Protein AF-A0A3C0G897-F1 (afdb_monomer)

Solvent-accessible surface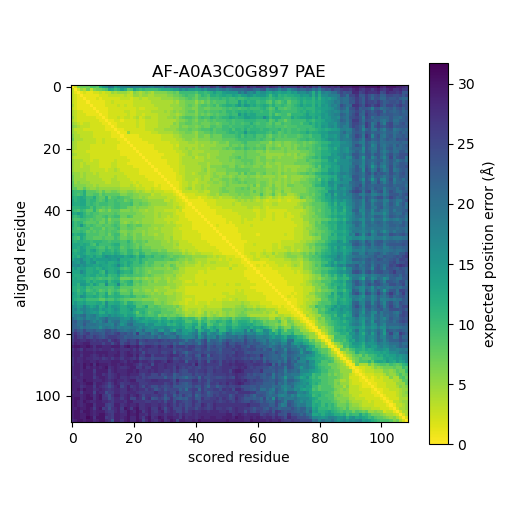 area (backbone atoms only — not comparable to full-atom values): 6410 Å² total; per-residue (Å²): 141,57,66,71,62,53,51,50,44,46,64,30,60,90,74,25,43,68,55,38,50,52,53,49,50,55,52,49,54,51,49,61,76,67,50,85,41,74,71,54,48,50,52,51,35,51,52,52,22,55,52,24,51,76,66,74,32,61,70,58,23,52,50,32,48,53,52,45,38,45,74,72,58,76,53,82,83,80,77,81,81,74,64,92,75,44,77,89,77,51,56,70,70,61,48,49,55,51,52,51,53,53,50,55,59,62,71,76,107

Nearest PDB structures (foldseek):
  5xmk-assembly1_J  TM=8.746E-01  e=2.713E+00  Saccharomyces cerevisiae S288C
  4whe-assembly1_A  TM=7.401E-01  e=6.065E+00  Escherichia coli K-12

pLDDT: mean 84.81, std 12.48, range [49.28, 96.75]

Structure (mmCIF, N/CA/C/O backbone):
data_AF-A0A3C0G897-F1
#
_entry.id   AF-A0A3C0G897-F1
#
loop_
_atom_site.group_PDB
_atom_site.id
_atom_site.type_symbol
_atom_site.label_atom_id
_atom_site.label_alt_id
_atom_site.label_comp_id
_atom_site.label_asym_id
_atom_site.label_entity_id
_atom_site.label_seq_id
_atom_site.pdbx_PDB_ins_code
_atom_site.Cartn_x
_atom_site.Cartn_y
_atom_site.Cartn_z
_atom_site.occupancy
_atom_site.B_iso_or_equiv
_atom_site.auth_seq_id
_atom_site.auth_comp_id
_atom_site.auth_asym_id
_atom_site.auth_atom_id
_atom_site.pdbx_PDB_model_num
ATOM 1 N N . LYS A 1 1 ? 36.904 -13.487 -11.462 1.00 57.50 1 LYS A N 1
ATOM 2 C CA . LYS A 1 1 ? 35.765 -12.535 -11.392 1.00 57.50 1 LYS A CA 1
ATOM 3 C C . LYS A 1 1 ? 34.961 -12.634 -12.691 1.00 57.50 1 LYS A C 1
ATOM 5 O O . LYS A 1 1 ? 35.337 -12.005 -13.661 1.00 57.50 1 LYS A O 1
ATOM 10 N N . SER A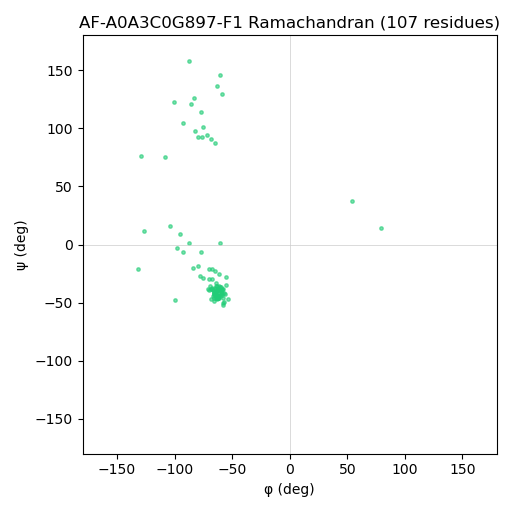 1 2 ? 33.938 -13.490 -12.752 1.00 85.44 2 SER A N 1
ATOM 11 C CA . SER A 1 2 ? 33.134 -13.719 -13.978 1.00 85.44 2 SER A CA 1
ATOM 12 C C . SER A 1 2 ? 31.620 -13.661 -13.717 1.00 85.44 2 SER A C 1
ATOM 14 O O . SER A 1 2 ? 30.854 -13.359 -14.623 1.00 85.44 2 SER A O 1
ATOM 16 N N . ALA A 1 3 ? 31.188 -13.852 -12.464 1.00 89.75 3 ALA A N 1
ATOM 17 C CA . ALA A 1 3 ? 29.774 -13.850 -12.089 1.00 89.75 3 ALA A CA 1
ATOM 18 C C . ALA A 1 3 ? 29.045 -12.533 -12.417 1.00 89.75 3 ALA A C 1
ATOM 20 O O . ALA A 1 3 ? 27.951 -12.579 -12.964 1.00 89.75 3 ALA A O 1
ATOM 21 N N . TYR A 1 4 ? 29.660 -11.373 -12.146 1.00 91.69 4 TYR A N 1
ATOM 22 C CA . TYR A 1 4 ? 29.048 -10.066 -12.430 1.00 91.69 4 TYR A CA 1
ATOM 23 C C . TYR A 1 4 ? 28.786 -9.861 -13.929 1.00 91.69 4 TYR A C 1
ATOM 25 O O . TYR A 1 4 ? 27.688 -9.482 -14.325 1.00 91.69 4 TYR A O 1
ATOM 33 N N . GLN A 1 5 ? 29.776 -10.193 -14.762 1.00 93.19 5 GLN A N 1
ATOM 34 C CA . GLN A 1 5 ? 29.671 -10.081 -16.216 1.00 93.19 5 GLN A CA 1
ATOM 35 C C . GLN A 1 5 ? 28.579 -11.007 -16.772 1.00 93.19 5 GLN A C 1
ATOM 37 O O . GLN A 1 5 ? 27.730 -10.564 -17.540 1.00 93.19 5 GLN A O 1
ATOM 42 N N . ARG A 1 6 ? 28.526 -12.265 -16.309 1.00 91.44 6 ARG A N 1
ATOM 43 C CA . ARG A 1 6 ? 27.471 -13.208 -16.717 1.00 91.44 6 ARG A CA 1
ATOM 44 C C . ARG A 1 6 ? 26.077 -12.791 -16.251 1.00 91.44 6 ARG A C 1
ATOM 46 O O . ARG A 1 6 ? 25.113 -12.978 -16.982 1.00 91.44 6 ARG A O 1
ATOM 53 N N . ALA A 1 7 ? 25.951 -12.217 -15.054 1.00 92.38 7 ALA A N 1
ATOM 54 C CA . ALA A 1 7 ? 24.670 -11.704 -14.569 1.00 92.38 7 ALA A CA 1
ATOM 55 C C . ALA A 1 7 ? 24.156 -10.551 -15.451 1.00 92.38 7 ALA A C 1
ATOM 57 O O . ALA A 1 7 ? 22.969 -10.499 -15.777 1.00 92.38 7 ALA A O 1
ATOM 58 N N . TYR A 1 8 ? 25.055 -9.663 -15.888 1.00 92.69 8 TYR A N 1
ATOM 59 C CA . TYR A 1 8 ? 24.719 -8.606 -16.839 1.00 92.69 8 TYR A CA 1
ATOM 60 C C . TYR A 1 8 ? 24.258 -9.180 -18.188 1.00 92.69 8 TYR A C 1
ATOM 62 O O . TYR A 1 8 ? 23.220 -8.777 -18.704 1.00 92.69 8 TYR A O 1
ATOM 70 N N . GLU A 1 9 ? 24.971 -10.167 -18.730 1.00 92.06 9 GLU A N 1
ATOM 71 C CA . GLU A 1 9 ? 24.608 -10.826 -19.994 1.00 92.06 9 GLU A CA 1
ATOM 72 C C . GLU A 1 9 ? 23.222 -11.491 -19.940 1.00 92.06 9 GLU A C 1
ATOM 74 O O . GLU A 1 9 ? 22.440 -11.355 -20.879 1.00 92.06 9 GLU A O 1
ATOM 79 N N . LEU A 1 10 ? 22.881 -12.144 -18.824 1.00 91.62 10 LEU A N 1
ATOM 80 C CA . LEU A 1 10 ? 21.588 -12.814 -18.624 1.00 91.62 10 LEU A CA 1
ATOM 81 C C . LEU A 1 10 ? 20.408 -11.849 -18.467 1.00 91.62 10 LEU A C 1
ATOM 83 O O . LEU A 1 10 ? 19.278 -12.190 -18.807 1.00 91.62 10 LEU A O 1
ATOM 87 N N . THR A 1 11 ? 20.657 -10.658 -17.927 1.00 90.75 11 THR A N 1
ATOM 88 C CA . THR A 1 11 ? 19.623 -9.635 -17.696 1.00 90.75 11 THR A CA 1
ATOM 89 C C . THR A 1 11 ? 19.490 -8.654 -18.858 1.00 90.75 11 THR A C 1
ATOM 91 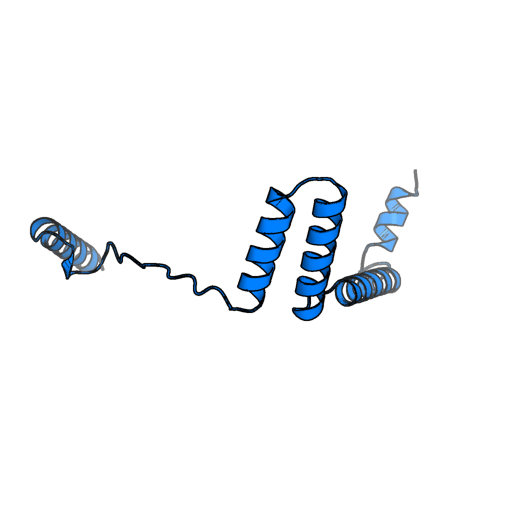O O . THR A 1 11 ? 18.569 -7.837 -18.876 1.00 90.75 11 THR A O 1
ATOM 94 N N . ASN A 1 12 ? 20.377 -8.738 -19.850 1.00 93.69 12 ASN A N 1
ATOM 95 C CA . ASN A 1 12 ? 20.348 -7.884 -21.023 1.00 93.69 12 ASN A CA 1
ATOM 96 C C . ASN A 1 12 ? 19.403 -8.457 -22.100 1.00 93.69 12 ASN A C 1
ATOM 98 O O . ASN A 1 12 ? 19.660 -9.546 -22.623 1.00 93.69 12 ASN A O 1
ATOM 102 N N . PRO A 1 13 ? 18.366 -7.711 -22.525 1.00 93.62 13 PRO A N 1
ATOM 103 C CA . PRO A 1 13 ? 17.395 -8.185 -23.513 1.00 93.62 13 PRO A CA 1
ATOM 104 C C . PRO A 1 13 ? 17.995 -8.443 -24.902 1.00 93.62 13 PRO A C 1
ATOM 106 O O . PRO A 1 13 ? 17.428 -9.214 -25.668 1.00 93.62 13 PRO A O 1
ATOM 109 N N . LYS A 1 14 ? 19.136 -7.825 -25.241 1.00 94.06 14 LYS A N 1
ATOM 110 C CA . LYS A 1 14 ? 19.809 -8.037 -26.534 1.00 94.06 14 LYS A CA 1
ATOM 111 C C . LYS A 1 14 ? 20.600 -9.345 -26.587 1.00 94.06 14 LYS A C 1
ATOM 113 O O . LYS A 1 14 ? 20.812 -9.870 -27.671 1.00 94.06 14 LYS A O 1
ATOM 118 N N . ILE A 1 15 ? 21.064 -9.831 -25.434 1.00 93.62 15 ILE A N 1
ATOM 119 C CA . ILE A 1 15 ? 21.940 -11.006 -25.332 1.00 93.62 15 ILE A CA 1
ATOM 120 C C . ILE A 1 15 ? 21.116 -12.237 -24.946 1.00 93.62 15 ILE A C 1
ATOM 122 O O . ILE A 1 15 ? 21.224 -13.274 -25.592 1.00 93.62 15 ILE A O 1
ATOM 126 N N . CYS A 1 16 ? 20.256 -12.118 -23.928 1.00 93.12 16 CYS A N 1
ATOM 127 C CA . CYS A 1 16 ? 19.402 -13.207 -23.461 1.00 93.12 16 CYS A CA 1
ATOM 128 C C . CYS A 1 16 ? 17.928 -12.763 -23.346 1.00 93.12 16 CYS A C 1
ATOM 130 O O . CYS A 1 16 ? 17.417 -12.548 -22.243 1.00 93.12 16 CYS A O 1
ATOM 132 N N . PRO A 1 17 ? 17.201 -12.635 -24.474 1.00 95.19 17 PRO A N 1
ATOM 133 C CA . PRO A 1 17 ? 15.814 -12.159 -24.468 1.00 95.19 17 PRO A CA 1
ATOM 134 C C . PRO A 1 17 ? 14.859 -13.096 -23.716 1.00 95.19 17 PRO A C 1
ATOM 136 O O . PRO A 1 17 ? 13.910 -12.637 -23.084 1.00 95.19 17 PRO A O 1
ATOM 139 N N . HIS A 1 18 ? 15.109 -14.408 -23.743 1.00 95.00 18 HIS A N 1
ATOM 140 C CA . HIS A 1 18 ? 14.243 -15.395 -23.093 1.00 95.00 18 HIS A CA 1
ATOM 141 C C . HIS A 1 18 ? 14.195 -15.226 -21.571 1.00 95.00 18 HIS A C 1
ATOM 143 O O . HIS A 1 18 ? 13.113 -15.246 -20.991 1.00 95.00 18 HIS A O 1
ATOM 149 N N . VAL A 1 19 ? 15.346 -14.997 -20.929 1.00 94.88 19 VAL A N 1
ATOM 150 C CA . VAL A 1 19 ? 15.423 -14.802 -19.472 1.00 94.88 19 VAL A CA 1
ATOM 151 C C . VAL A 1 19 ? 14.714 -13.514 -19.064 1.00 94.88 19 VAL A C 1
ATOM 153 O O . VAL A 1 19 ? 13.942 -13.511 -18.108 1.00 94.88 19 VAL A O 1
ATOM 156 N N . VAL A 1 20 ? 14.906 -12.430 -19.819 1.00 95.44 20 VAL A N 1
ATOM 157 C CA . VAL A 1 20 ? 14.220 -11.157 -19.558 1.00 95.44 20 VAL A CA 1
ATOM 158 C C . VAL A 1 20 ? 12.705 -11.293 -19.726 1.00 95.44 20 VAL A C 1
ATOM 160 O O . VAL A 1 20 ? 11.956 -10.772 -18.901 1.00 95.44 20 VAL A O 1
ATOM 163 N N . ASN A 1 21 ? 12.242 -12.033 -20.736 1.00 96.31 21 ASN A N 1
ATOM 164 C CA . ASN A 1 21 ? 10.817 -12.295 -20.934 1.00 96.31 21 ASN A CA 1
ATOM 165 C C . ASN A 1 21 ? 10.207 -13.080 -19.769 1.00 96.31 21 ASN A C 1
ATOM 167 O O . ASN A 1 21 ? 9.139 -12.705 -19.294 1.00 96.31 21 ASN A O 1
ATOM 171 N N . GLU A 1 22 ? 10.879 -14.119 -19.273 1.00 96.62 22 GLU A N 1
ATOM 172 C CA . GLU A 1 22 ? 10.412 -14.861 -18.095 1.00 96.62 22 GLU A CA 1
ATOM 173 C C . GLU A 1 22 ? 10.376 -13.976 -16.844 1.00 96.62 22 GLU A C 1
ATOM 175 O O . GLU A 1 22 ? 9.364 -13.936 -16.149 1.00 96.62 22 GLU A O 1
ATOM 180 N N . ILE A 1 23 ? 11.416 -13.171 -16.597 1.00 95.06 23 ILE A N 1
ATOM 181 C CA . ILE A 1 23 ? 11.414 -12.196 -15.493 1.00 95.06 23 ILE A CA 1
ATOM 182 C C . ILE A 1 23 ? 10.217 -11.240 -15.610 1.00 95.06 23 ILE A C 1
ATOM 184 O O . ILE A 1 23 ? 9.570 -10.935 -14.606 1.00 95.06 23 ILE A O 1
ATOM 188 N N . SER A 1 24 ? 9.907 -10.763 -16.816 1.00 95.44 24 SER A N 1
ATOM 189 C CA . SER A 1 24 ? 8.753 -9.895 -17.063 1.00 95.44 24 SER A CA 1
ATOM 190 C C . SER A 1 24 ? 7.423 -10.601 -16.806 1.00 95.44 24 SER A C 1
ATOM 192 O O . SER A 1 24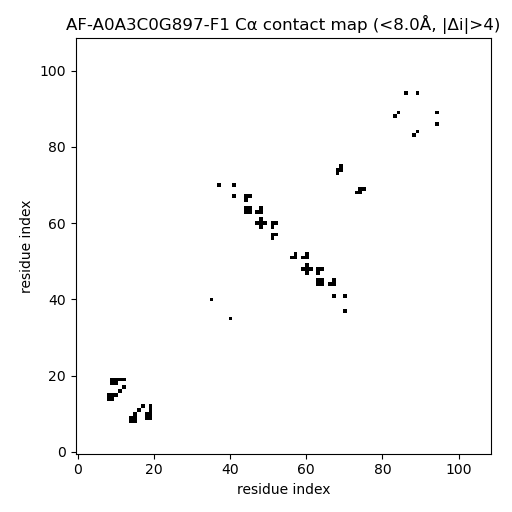 ? 6.559 -10.009 -16.165 1.00 95.44 24 SER A O 1
ATOM 194 N N . LYS A 1 25 ? 7.262 -11.863 -17.226 1.00 96.75 25 LYS A N 1
ATOM 195 C CA . LYS A 1 25 ? 6.062 -12.660 -16.924 1.00 96.75 25 LYS A CA 1
ATOM 196 C C . LYS A 1 25 ? 5.846 -12.785 -15.420 1.00 96.75 25 LYS A C 1
ATOM 198 O O . LYS A 1 25 ? 4.786 -12.403 -14.936 1.00 96.75 25 LYS A O 1
ATOM 203 N N . TYR A 1 26 ? 6.877 -13.186 -14.673 1.00 96.38 26 TYR A N 1
ATOM 204 C CA . TYR A 1 26 ? 6.789 -13.289 -13.213 1.00 96.38 26 TYR A CA 1
ATOM 205 C C . TYR A 1 26 ? 6.436 -11.954 -12.548 1.00 96.38 26 TYR A C 1
ATOM 207 O O . TYR A 1 26 ? 5.651 -11.923 -11.600 1.00 96.38 26 TYR A O 1
ATOM 215 N N . LYS A 1 27 ? 6.980 -10.832 -13.039 1.00 95.31 27 LYS A N 1
ATOM 216 C CA . LYS A 1 27 ? 6.619 -9.496 -12.539 1.00 95.31 27 LYS A CA 1
ATOM 217 C C . LYS A 1 27 ? 5.146 -9.173 -12.787 1.00 95.31 27 LYS A C 1
ATOM 219 O O . LYS A 1 27 ? 4.491 -8.658 -11.883 1.00 95.31 27 LYS A O 1
ATOM 224 N N . THR A 1 28 ? 4.633 -9.475 -13.977 1.00 95.81 28 THR A N 1
ATOM 225 C CA . THR A 1 28 ? 3.226 -9.248 -14.330 1.00 95.81 28 THR A CA 1
ATOM 226 C C . THR A 1 28 ? 2.297 -10.127 -13.502 1.00 95.81 28 THR A C 1
ATOM 228 O O . THR A 1 28 ? 1.382 -9.604 -12.875 1.00 95.81 28 THR A O 1
ATOM 231 N N . GLU A 1 29 ? 2.573 -11.427 -13.399 1.00 95.44 29 GLU A N 1
ATOM 232 C CA . GLU A 1 29 ? 1.797 -12.359 -12.570 1.00 95.44 29 GLU A CA 1
ATOM 233 C C . GLU A 1 29 ? 1.762 -11.919 -11.100 1.00 95.44 29 GLU A C 1
ATOM 235 O O . GLU A 1 29 ? 0.716 -11.945 -10.448 1.00 95.44 29 GLU A O 1
ATOM 240 N N . TYR A 1 30 ? 2.900 -11.460 -10.568 1.00 94.12 30 TYR A N 1
ATOM 241 C CA . TYR A 1 30 ? 2.969 -10.916 -9.214 1.00 94.12 30 TYR A CA 1
ATOM 242 C C . TYR A 1 30 ? 2.118 -9.646 -9.074 1.00 94.12 30 TYR A C 1
ATOM 244 O O . TYR A 1 30 ? 1.347 -9.516 -8.122 1.00 94.12 30 TYR A O 1
ATOM 252 N N . ALA A 1 31 ? 2.214 -8.721 -10.032 1.00 89.88 31 ALA A N 1
ATOM 253 C CA . ALA A 1 31 ? 1.416 -7.500 -10.037 1.00 89.88 31 ALA A CA 1
ATOM 254 C C . ALA A 1 31 ? -0.092 -7.789 -10.126 1.00 89.88 31 ALA A C 1
ATOM 256 O O . ALA A 1 31 ? -0.876 -7.126 -9.452 1.00 89.88 31 ALA A O 1
ATOM 257 N N . GLU A 1 32 ? -0.502 -8.792 -10.901 1.00 91.50 32 GLU A N 1
ATOM 258 C CA . GLU A 1 32 ? -1.896 -9.227 -11.015 1.00 91.50 32 GLU A CA 1
ATOM 259 C C . GLU A 1 32 ? -2.403 -9.864 -9.722 1.00 91.50 32 GLU A C 1
ATOM 261 O O . GLU A 1 32 ? -3.461 -9.479 -9.217 1.00 91.50 32 GLU A O 1
ATOM 266 N N . LYS A 1 33 ? -1.623 -10.778 -9.133 1.00 88.19 33 LYS A N 1
ATOM 267 C CA . LYS A 1 33 ? -1.962 -11.447 -7.869 1.00 88.19 33 LYS A CA 1
ATOM 268 C C . LYS A 1 33 ? -2.178 -10.457 -6.726 1.00 88.19 33 LYS A C 1
ATOM 270 O O . LYS A 1 33 ? -3.062 -10.658 -5.894 1.00 88.19 33 LYS A O 1
ATOM 275 N N . PHE A 1 34 ? -1.377 -9.395 -6.683 1.00 85.56 34 PHE A N 1
ATOM 276 C CA . PHE A 1 34 ? -1.445 -8.361 -5.648 1.00 85.56 34 PHE A CA 1
ATOM 277 C C . PHE A 1 34 ? -2.111 -7.069 -6.124 1.00 85.56 34 PHE A C 1
ATOM 279 O O . PHE A 1 34 ? -2.016 -6.040 -5.451 1.00 85.56 34 PHE A O 1
ATOM 286 N N . LYS A 1 35 ? -2.823 -7.110 -7.255 1.00 90.88 35 LYS A N 1
ATOM 287 C CA . LYS A 1 35 ? -3.533 -5.948 -7.777 1.00 90.88 35 LYS A CA 1
ATOM 288 C C . LYS A 1 35 ? -4.539 -5.444 -6.745 1.00 90.88 35 LYS A C 1
ATOM 290 O O . LYS A 1 35 ? -5.377 -6.190 -6.224 1.00 90.88 35 LYS A O 1
ATOM 295 N N . VAL A 1 36 ? -4.477 -4.142 -6.477 1.00 86.56 36 VAL A N 1
ATOM 296 C CA . VAL A 1 36 ? -5.414 -3.465 -5.580 1.00 86.56 36 VAL A CA 1
ATOM 297 C C . VAL A 1 36 ? -6.730 -3.272 -6.325 1.00 86.56 36 VAL A C 1
ATOM 299 O O . VAL A 1 36 ? -6.921 -2.314 -7.066 1.00 86.56 36 VAL A O 1
ATOM 302 N N . THR A 1 37 ? -7.638 -4.230 -6.170 1.00 91.19 37 THR A N 1
ATOM 303 C CA . THR A 1 37 ? -9.040 -4.078 -6.570 1.00 91.19 37 THR A CA 1
ATOM 304 C C . THR A 1 37 ? -9.831 -3.449 -5.427 1.00 91.19 37 THR A C 1
ATOM 306 O O . THR A 1 37 ? -9.435 -3.548 -4.264 1.00 91.19 37 THR A O 1
ATOM 309 N N . HIS A 1 38 ? -10.971 -2.828 -5.735 1.00 88.50 38 HIS A N 1
ATOM 310 C CA . HIS A 1 38 ? -11.838 -2.215 -4.724 1.00 88.50 38 HIS A CA 1
ATOM 311 C C . HIS A 1 38 ? -12.217 -3.210 -3.607 1.00 88.50 38 HIS A C 1
ATOM 313 O O . HIS A 1 38 ? -12.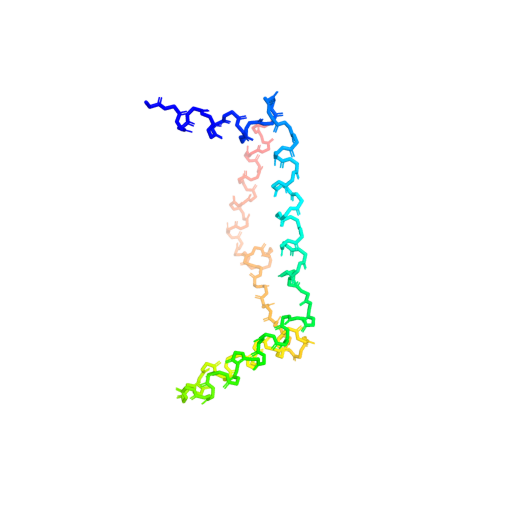024 -2.928 -2.424 1.00 88.50 38 HIS A O 1
ATOM 319 N N . GLN A 1 39 ? -12.636 -4.423 -3.982 1.00 88.56 39 GLN A N 1
ATOM 320 C CA . GLN A 1 39 ? -12.993 -5.482 -3.036 1.00 88.56 39 GLN A CA 1
ATOM 321 C C . GLN A 1 39 ? -11.807 -5.929 -2.168 1.00 88.56 39 GLN A C 1
ATOM 323 O O . GLN A 1 39 ? -11.945 -6.086 -0.949 1.00 88.56 39 GLN A O 1
ATOM 328 N N . ASN A 1 40 ? -10.627 -6.107 -2.776 1.00 90.44 40 ASN A N 1
ATOM 329 C CA . ASN A 1 40 ? -9.415 -6.458 -2.039 1.00 90.44 40 ASN A CA 1
ATOM 330 C C . ASN A 1 40 ? -9.056 -5.352 -1.048 1.00 90.44 40 ASN A C 1
ATOM 332 O O . ASN A 1 40 ? -8.802 -5.645 0.115 1.00 90.44 40 ASN A O 1
ATOM 336 N N . HIS A 1 41 ? -9.094 -4.091 -1.478 1.00 90.06 41 HIS A N 1
ATOM 337 C CA . HIS A 1 41 ? -8.768 -2.939 -0.645 1.00 90.06 41 HIS A CA 1
ATOM 338 C C . HIS A 1 41 ? -9.642 -2.870 0.615 1.00 90.06 41 HIS A C 1
ATOM 340 O O . HIS A 1 41 ? -9.120 -2.801 1.727 1.00 90.06 41 HIS A O 1
ATOM 346 N N . ILE A 1 42 ? -10.964 -2.998 0.466 1.00 91.88 42 ILE A N 1
ATOM 347 C CA . ILE A 1 42 ? -11.909 -3.019 1.596 1.00 91.88 42 ILE A CA 1
ATOM 348 C C . ILE A 1 42 ? -11.611 -4.180 2.549 1.00 91.88 42 ILE A C 1
ATOM 350 O O . ILE A 1 42 ? -11.641 -4.013 3.770 1.00 91.88 42 ILE A O 1
ATOM 354 N N . THR A 1 43 ? -11.311 -5.356 1.996 1.00 92.56 43 THR A N 1
ATOM 355 C CA . THR A 1 43 ? -10.990 -6.551 2.783 1.00 92.56 43 THR A CA 1
ATOM 356 C C . THR A 1 43 ? -9.691 -6.364 3.572 1.00 92.56 43 THR A C 1
ATOM 358 O O . THR A 1 43 ? -9.620 -6.743 4.740 1.00 92.56 43 THR A O 1
ATOM 361 N N . GLN A 1 44 ? -8.666 -5.753 2.970 1.00 91.69 44 GLN A N 1
ATOM 362 C CA . GLN A 1 44 ? -7.399 -5.471 3.649 1.00 91.69 44 GLN A CA 1
ATOM 363 C C . GLN A 1 44 ? -7.554 -4.408 4.746 1.00 91.69 44 GLN A C 1
ATOM 365 O O . GLN A 1 44 ? -6.989 -4.579 5.824 1.00 91.69 44 GLN A O 1
ATOM 370 N N . LEU A 1 45 ? -8.370 -3.369 4.531 1.00 93.25 45 LEU A N 1
ATOM 371 C CA . LEU A 1 45 ? -8.695 -2.386 5.574 1.00 93.25 45 LEU A CA 1
ATOM 372 C C . LEU A 1 45 ? -9.401 -3.032 6.776 1.00 93.25 45 LEU A C 1
ATOM 374 O O . LEU A 1 45 ? -9.063 -2.727 7.918 1.00 93.25 45 LEU A O 1
ATOM 378 N N . GLY A 1 46 ? -10.319 -3.975 6.536 1.00 94.25 46 GLY A N 1
ATOM 379 C CA . GLY A 1 46 ? -10.955 -4.756 7.603 1.00 94.25 46 GLY A CA 1
ATOM 380 C C . GLY A 1 46 ? -9.951 -5.598 8.400 1.00 94.25 46 GLY A C 1
ATOM 381 O O . GLY A 1 46 ? -9.949 -5.562 9.627 1.00 94.25 46 GLY A O 1
ATOM 382 N N . LYS A 1 47 ? -9.024 -6.282 7.716 1.00 95.06 47 LYS A N 1
ATOM 383 C CA . LYS A 1 47 ? -7.944 -7.032 8.384 1.00 95.06 47 LYS A CA 1
ATOM 384 C C . LYS A 1 47 ? -7.036 -6.126 9.218 1.00 95.06 47 LYS A C 1
ATOM 386 O O . LYS A 1 47 ? -6.622 -6.517 10.306 1.00 95.06 47 LYS A O 1
ATOM 391 N N . LEU A 1 48 ? -6.732 -4.921 8.729 1.00 94.50 48 LEU A N 1
ATOM 392 C CA . LEU A 1 48 ? -5.917 -3.945 9.455 1.00 94.50 48 LEU A CA 1
ATOM 393 C C . LEU A 1 48 ? -6.626 -3.443 10.719 1.00 94.50 48 LEU A C 1
ATOM 395 O O . LEU A 1 48 ? -5.991 -3.333 11.766 1.00 94.50 48 LEU A O 1
ATOM 399 N N . ARG A 1 49 ? -7.939 -3.200 10.639 1.00 95.06 49 ARG A N 1
ATOM 400 C CA . ARG A 1 49 ? -8.779 -2.889 11.801 1.00 95.06 49 ARG A CA 1
ATOM 401 C C . ARG A 1 49 ? -8.711 -4.006 12.839 1.00 95.06 49 ARG A C 1
ATOM 403 O O . ARG A 1 49 ? -8.403 -3.728 13.993 1.00 95.06 49 ARG A O 1
ATOM 410 N N . ASP A 1 50 ? -8.946 -5.255 12.438 1.00 95.06 50 ASP A N 1
ATOM 411 C CA . ASP A 1 50 ? -8.948 -6.399 13.362 1.00 95.06 50 ASP A CA 1
ATOM 412 C C . ASP A 1 50 ? -7.576 -6.593 14.021 1.00 95.06 50 ASP A C 1
ATOM 414 O O . ASP A 1 50 ? -7.471 -6.861 15.219 1.00 95.06 50 ASP A O 1
ATOM 418 N N . TYR A 1 51 ? -6.505 -6.385 13.254 1.00 96.25 51 TYR A N 1
ATOM 419 C CA . TYR A 1 51 ? -5.140 -6.402 13.765 1.00 96.25 51 TYR A CA 1
ATOM 420 C C . TYR A 1 51 ? -4.867 -5.275 14.771 1.00 96.25 51 TYR A C 1
ATOM 422 O O . TYR A 1 51 ? -4.215 -5.509 15.787 1.00 96.25 51 TYR A O 1
ATOM 430 N N . ALA A 1 52 ? -5.371 -4.066 14.511 1.00 95.88 52 ALA A N 1
ATOM 431 C CA . ALA A 1 52 ? -5.239 -2.928 15.417 1.00 95.88 52 ALA A CA 1
ATOM 432 C C . ALA A 1 52 ? -6.021 -3.139 16.722 1.00 95.88 52 ALA A C 1
ATOM 434 O O . ALA A 1 52 ? -5.494 -2.837 17.790 1.00 95.88 52 ALA A O 1
ATOM 435 N N . ILE A 1 53 ? -7.223 -3.723 16.651 1.00 94.00 53 ILE A N 1
ATOM 436 C CA . ILE A 1 53 ? -8.009 -4.113 17.833 1.00 94.00 53 ILE A CA 1
ATOM 437 C C . ILE A 1 53 ? -7.238 -5.149 18.654 1.00 94.00 53 ILE A C 1
ATOM 439 O O . ILE A 1 53 ? -7.093 -4.985 19.857 1.00 94.00 53 ILE A O 1
ATOM 443 N N . LYS A 1 54 ? -6.663 -6.172 18.005 1.00 96.06 54 LYS A N 1
ATOM 444 C CA . LYS A 1 54 ? -5.855 -7.196 18.688 1.00 96.06 54 LYS A CA 1
ATOM 445 C C . LYS A 1 54 ? -4.614 -6.624 19.389 1.00 96.06 54 LYS A C 1
ATOM 447 O O . LYS A 1 54 ? -4.093 -7.246 20.308 1.00 96.06 54 LYS A O 1
ATOM 452 N N . LYS A 1 55 ? -4.110 -5.479 18.927 1.00 95.69 55 LYS A N 1
ATOM 453 C CA . LYS A 1 55 ? -2.961 -4.770 19.503 1.00 95.69 55 LYS A CA 1
ATOM 454 C C . LYS A 1 55 ? -3.348 -3.668 20.496 1.00 95.69 55 LYS A C 1
ATOM 456 O O . LYS A 1 55 ? -2.478 -2.881 20.855 1.00 95.69 55 LYS A O 1
ATOM 461 N N . ASP A 1 56 ? -4.618 -3.577 20.890 1.00 94.31 56 ASP A N 1
ATOM 462 C CA . ASP A 1 56 ? -5.148 -2.521 21.763 1.00 94.31 56 ASP A CA 1
ATOM 463 C C . ASP A 1 56 ? -4.851 -1.098 21.250 1.00 94.31 56 ASP A C 1
ATOM 465 O O . ASP A 1 56 ? -4.591 -0.166 22.010 1.00 94.31 56 ASP A O 1
ATOM 469 N N . MET A 1 57 ? -4.907 -0.905 19.927 1.00 95.31 57 MET A N 1
ATOM 470 C CA . MET A 1 57 ? -4.729 0.395 19.270 1.00 95.31 57 MET A CA 1
ATOM 471 C C . MET A 1 57 ? -6.064 0.913 18.703 1.00 95.31 57 MET A C 1
ATOM 473 O O . MET A 1 57 ? -6.267 0.899 17.481 1.00 95.31 57 MET A O 1
ATOM 477 N N . PRO A 1 58 ? -6.989 1.414 19.545 1.00 91.00 58 PRO A N 1
ATOM 478 C CA . PRO A 1 58 ? -8.338 1.782 19.112 1.00 91.00 58 PRO A CA 1
ATOM 479 C C . PRO A 1 58 ? -8.352 2.935 18.100 1.00 91.00 58 PRO A C 1
ATOM 481 O O . PRO A 1 58 ? -9.137 2.909 17.156 1.00 91.00 58 PRO A O 1
ATOM 484 N N . GLY A 1 59 ? -7.448 3.914 18.221 1.00 93.38 59 GLY A N 1
ATOM 485 C CA . GLY A 1 59 ? -7.381 5.043 17.283 1.00 93.38 59 GLY A CA 1
ATOM 486 C C . GLY A 1 59 ? -7.055 4.618 15.846 1.00 93.38 59 GLY A C 1
ATOM 487 O O . GLY A 1 59 ? -7.639 5.129 14.892 1.00 93.38 59 GLY A O 1
ATOM 488 N N . VAL A 1 60 ? -6.171 3.629 15.678 1.00 92.75 60 VAL A N 1
ATOM 489 C CA . VAL A 1 60 ? -5.831 3.086 14.352 1.00 92.75 60 VAL A CA 1
ATOM 490 C C . VAL A 1 60 ? -6.997 2.275 13.788 1.00 92.75 60 VAL A C 1
ATOM 492 O O . VAL A 1 60 ? -7.293 2.387 12.599 1.00 92.75 60 VAL A O 1
ATOM 495 N N . ALA A 1 61 ? -7.698 1.516 14.635 1.00 94.38 61 ALA A N 1
ATOM 496 C CA . ALA A 1 61 ? -8.881 0.762 14.232 1.00 94.38 61 ALA A CA 1
ATOM 497 C C . ALA A 1 61 ? -10.015 1.680 13.740 1.00 94.38 61 ALA A C 1
ATOM 499 O O . ALA A 1 61 ? -10.598 1.423 12.687 1.00 94.38 61 ALA A O 1
ATOM 500 N N . VAL A 1 62 ? -10.280 2.783 14.450 1.00 94.31 62 VAL A N 1
ATOM 501 C CA . VAL A 1 62 ? -11.289 3.778 14.048 1.00 94.31 62 VAL A CA 1
ATOM 502 C C . VAL A 1 62 ? -10.903 4.441 12.727 1.00 94.31 62 VAL A C 1
ATOM 504 O O . VAL A 1 62 ? -11.727 4.521 11.818 1.00 94.31 62 VAL A O 1
ATOM 507 N N . ASN A 1 63 ? -9.641 4.852 12.573 1.00 93.56 63 ASN A N 1
ATOM 508 C CA . ASN A 1 63 ? -9.162 5.432 11.319 1.00 93.56 63 ASN A CA 1
ATOM 509 C C . ASN A 1 63 ? -9.324 4.458 10.142 1.00 93.56 63 ASN A C 1
ATOM 511 O O . ASN A 1 63 ? -9.769 4.869 9.072 1.00 93.56 63 ASN A O 1
ATOM 515 N N . ALA A 1 64 ? -9.017 3.170 10.330 1.00 93.75 64 ALA A N 1
ATOM 516 C CA . ALA A 1 64 ? -9.202 2.150 9.298 1.00 93.75 64 ALA A CA 1
ATOM 517 C C . ALA A 1 64 ? -10.670 2.036 8.840 1.00 93.75 64 ALA A C 1
ATOM 519 O O . ALA A 1 64 ? -10.924 1.905 7.642 1.00 93.75 64 ALA A O 1
ATOM 520 N N . GLU A 1 65 ? -11.636 2.154 9.756 1.00 91.12 65 GLU A N 1
ATOM 521 C CA . GLU A 1 65 ? -13.065 2.175 9.407 1.00 91.12 65 GLU A CA 1
ATOM 522 C C . GLU A 1 65 ? -13.493 3.458 8.690 1.00 91.12 65 GLU A C 1
ATOM 524 O O . GLU A 1 65 ? -14.238 3.389 7.712 1.00 91.12 65 GLU A O 1
ATOM 529 N N . VAL A 1 66 ? -12.977 4.624 9.092 1.00 93.31 66 VAL A N 1
ATOM 530 C CA . VAL A 1 66 ? -13.232 5.884 8.371 1.00 93.31 66 VAL A CA 1
ATOM 531 C C . VAL A 1 66 ? -12.762 5.768 6.920 1.00 93.31 66 VAL A C 1
ATOM 533 O O . VAL A 1 66 ? -13.512 6.091 5.999 1.00 93.31 66 VAL A O 1
ATOM 536 N N . TRP A 1 67 ? -11.556 5.242 6.684 1.00 92.12 67 TRP A N 1
ATOM 537 C CA . TRP A 1 67 ? -11.044 5.009 5.329 1.00 92.12 67 TRP A CA 1
ATOM 538 C C . TRP A 1 67 ? -11.879 3.997 4.545 1.00 92.12 67 TRP A C 1
ATOM 540 O O . TRP A 1 67 ? -12.088 4.173 3.345 1.00 92.12 67 TRP A O 1
ATOM 550 N N . ARG A 1 68 ? -12.403 2.964 5.209 1.00 92.44 68 ARG A N 1
ATOM 551 C CA . ARG A 1 68 ? -13.292 1.980 4.586 1.00 92.44 68 ARG A CA 1
ATOM 552 C C . ARG A 1 68 ? -14.619 2.607 4.164 1.00 92.44 68 ARG A C 1
ATOM 554 O O . ARG A 1 68 ? -15.083 2.354 3.054 1.00 92.44 68 ARG A O 1
ATOM 561 N N . GLY A 1 69 ? -15.197 3.464 5.002 1.00 90.75 69 GLY A N 1
ATOM 562 C CA . GLY A 1 69 ? -16.405 4.203 4.657 1.00 90.75 69 GLY A CA 1
ATOM 563 C C . GLY A 1 69 ? -16.174 5.232 3.548 1.00 90.75 69 GLY A C 1
ATOM 564 O O . GLY A 1 69 ? -17.015 5.365 2.661 1.00 90.75 69 GLY A O 1
ATOM 565 N N . LYS A 1 70 ? -15.016 5.909 3.539 1.00 91.12 70 LYS A N 1
ATOM 566 C CA . LYS A 1 70 ? -14.598 6.786 2.431 1.00 91.12 70 LYS A CA 1
ATOM 567 C C . LYS A 1 70 ? -14.464 6.007 1.124 1.00 91.12 70 LYS A C 1
ATOM 569 O O . LYS A 1 70 ? -14.978 6.450 0.105 1.00 91.12 70 LYS A O 1
ATOM 574 N N . ALA A 1 71 ? -13.846 4.824 1.160 1.00 88.75 71 ALA A N 1
ATOM 575 C CA . ALA A 1 71 ? -13.700 3.967 -0.014 1.00 88.75 71 ALA A CA 1
ATOM 576 C C . ALA A 1 71 ? -15.057 3.522 -0.588 1.00 88.75 71 ALA A C 1
ATOM 578 O O . ALA A 1 71 ? -15.191 3.450 -1.803 1.00 88.75 71 ALA A O 1
ATOM 579 N N . MET A 1 72 ? -16.058 3.271 0.264 1.00 88.81 72 MET A N 1
ATOM 580 C CA . MET A 1 72 ? -17.434 2.945 -0.147 1.00 88.81 72 MET A CA 1
ATOM 581 C C . MET A 1 72 ? -18.254 4.157 -0.617 1.00 88.81 72 MET A C 1
ATOM 583 O O . MET A 1 72 ? -19.378 3.985 -1.081 1.00 88.81 72 MET A O 1
ATOM 587 N N . GLY A 1 73 ? -17.726 5.377 -0.486 1.00 85.38 73 GLY A N 1
ATOM 588 C CA . GLY A 1 73 ? -18.434 6.601 -0.857 1.00 85.38 73 GLY A CA 1
ATOM 589 C C . GLY A 1 73 ? -19.467 7.080 0.168 1.00 85.38 73 GLY A C 1
ATOM 590 O O . GLY A 1 73 ? -20.270 7.949 -0.151 1.00 85.38 73 GLY A O 1
ATOM 591 N N . TYR A 1 74 ? -19.453 6.568 1.407 1.00 88.19 74 TYR A N 1
ATOM 592 C CA . TYR A 1 74 ? -20.347 7.067 2.467 1.00 88.19 74 TYR A CA 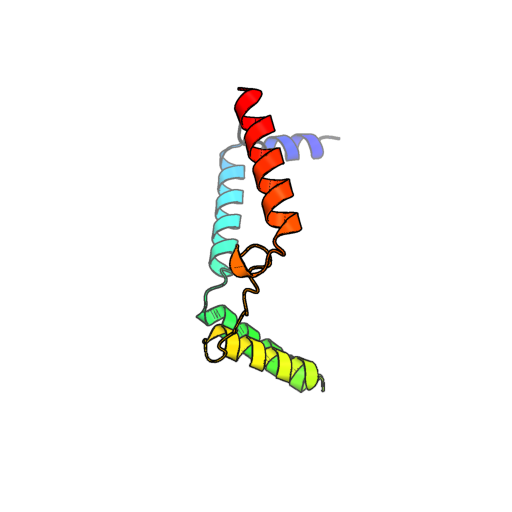1
ATOM 593 C C . TYR A 1 74 ? -19.979 8.477 2.943 1.00 88.19 74 TYR A C 1
ATOM 595 O O . TYR A 1 74 ? -20.808 9.177 3.519 1.00 88.19 74 TYR A O 1
ATOM 603 N N . TYR A 1 75 ? -18.736 8.897 2.709 1.00 85.50 75 TYR A N 1
ATOM 604 C CA . TYR A 1 75 ? -18.256 10.226 3.059 1.00 85.50 75 TYR A CA 1
ATOM 605 C C . TYR A 1 75 ? -18.249 11.107 1.816 1.00 85.50 75 TYR A C 1
ATOM 607 O O . TYR A 1 75 ? -17.567 10.810 0.838 1.00 85.50 75 TYR A O 1
ATOM 615 N N . VAL A 1 76 ? -18.972 12.222 1.886 1.00 80.69 76 VAL A N 1
ATOM 616 C CA . VAL A 1 76 ? -18.905 13.278 0.875 1.00 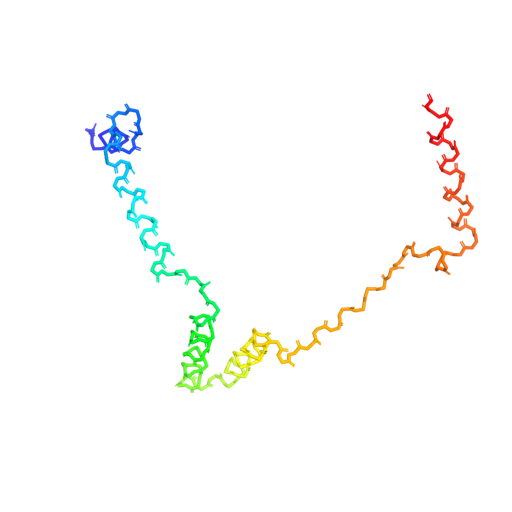80.69 76 VAL A CA 1
ATOM 617 C C . VAL A 1 76 ? -17.862 14.292 1.327 1.00 80.69 76 VAL A C 1
ATOM 619 O O . VAL A 1 76 ? -18.105 15.081 2.242 1.00 80.69 76 VAL A O 1
ATOM 622 N N . GLU A 1 77 ? -16.688 14.273 0.698 1.00 75.06 77 GLU A N 1
ATOM 623 C CA . GLU A 1 77 ? -15.676 15.307 0.916 1.00 75.06 77 GLU A CA 1
ATOM 624 C C . GLU A 1 77 ? -16.103 16.590 0.191 1.00 75.06 77 GLU A C 1
ATOM 626 O O . GLU A 1 77 ? -15.980 16.725 -1.026 1.00 75.06 77 GLU A O 1
ATOM 631 N N . LYS A 1 78 ? -16.642 17.548 0.953 1.00 75.06 78 LYS A N 1
ATOM 632 C CA . LYS A 1 78 ? -16.925 18.895 0.453 1.00 75.06 78 LYS A CA 1
ATOM 633 C C . LYS A 1 78 ? -15.631 19.697 0.445 1.00 75.06 78 LYS A C 1
ATOM 635 O O . LYS A 1 78 ? -15.268 20.313 1.444 1.00 75.06 78 LYS A O 1
ATOM 640 N N . HIS A 1 79 ? -14.937 19.690 -0.683 1.00 72.19 79 HIS A N 1
ATOM 641 C CA . HIS A 1 79 ? -13.881 20.659 -0.920 1.00 72.19 79 HIS A CA 1
ATOM 642 C C . HIS A 1 79 ? -14.546 21.998 -1.283 1.00 72.19 79 HIS A C 1
ATOM 644 O O . HIS A 1 79 ? -15.254 22.112 -2.281 1.00 72.19 79 HIS A O 1
ATOM 650 N N . MET A 1 80 ? -14.393 23.018 -0.440 1.00 66.88 80 MET A N 1
ATOM 651 C CA . MET A 1 80 ? -14.809 24.373 -0.796 1.00 66.88 80 MET A CA 1
ATOM 652 C C . MET A 1 80 ? -13.686 24.984 -1.632 1.00 66.88 80 MET A C 1
ATOM 654 O O . MET A 1 80 ? -12.687 25.444 -1.082 1.00 66.88 80 MET A O 1
ATOM 658 N N . ASN A 1 81 ? -13.819 24.946 -2.960 1.00 60.69 81 ASN A N 1
ATOM 659 C CA . ASN A 1 81 ? -12.920 25.682 -3.847 1.00 60.69 81 ASN A CA 1
ATOM 660 C C . ASN A 1 81 ? -13.187 27.177 -3.669 1.00 60.69 81 ASN A C 1
ATOM 662 O O . ASN A 1 81 ? -14.050 27.750 -4.329 1.00 60.69 81 ASN A O 1
ATOM 666 N N . VAL A 1 82 ? -12.459 27.809 -2.751 1.00 63.59 82 VAL A N 1
ATOM 667 C CA . VAL A 1 82 ? -12.370 29.267 -2.689 1.00 63.59 82 VAL A CA 1
ATOM 668 C C . VAL A 1 82 ? -11.519 29.694 -3.881 1.00 63.59 82 VAL A C 1
ATOM 670 O O . VAL A 1 82 ? -10.288 29.664 -3.829 1.00 63.59 82 VAL A O 1
ATOM 673 N N . ASN A 1 83 ? -12.174 30.026 -4.993 1.00 63.25 83 ASN A N 1
ATOM 674 C CA . ASN A 1 83 ? -11.524 30.614 -6.157 1.00 63.25 83 ASN A CA 1
ATOM 675 C C . ASN A 1 83 ? -10.990 31.998 -5.774 1.00 63.25 83 ASN A C 1
ATOM 677 O O . ASN A 1 83 ? -11.635 33.004 -6.030 1.00 63.25 83 ASN A O 1
ATOM 681 N N . LYS A 1 84 ? -9.765 32.065 -5.241 1.00 58.78 84 LYS A N 1
ATOM 682 C CA . LYS A 1 84 ? -9.058 33.320 -4.912 1.00 58.78 84 LYS A CA 1
ATOM 683 C C . LYS A 1 84 ? -8.818 34.246 -6.129 1.00 58.78 84 LYS A C 1
ATOM 685 O O . LYS A 1 84 ? -8.193 35.291 -5.997 1.00 58.78 84 LYS A O 1
ATOM 690 N N . ASN A 1 85 ? -9.285 33.845 -7.313 1.00 55.78 85 ASN A N 1
ATOM 691 C CA . ASN A 1 85 ? -9.106 34.519 -8.593 1.00 55.78 85 ASN A CA 1
ATOM 692 C C . ASN A 1 85 ? -10.439 34.786 -9.323 1.00 55.78 85 ASN A C 1
ATOM 694 O O . ASN A 1 85 ? -10.396 35.101 -10.512 1.00 55.78 85 ASN A O 1
ATOM 698 N N . SER A 1 86 ? -11.605 34.628 -8.675 1.00 58.59 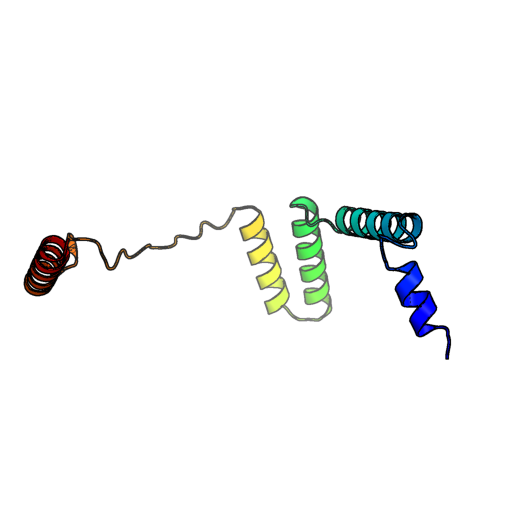86 SER A N 1
ATOM 699 C CA . SER A 1 86 ? -12.850 35.131 -9.274 1.00 58.59 86 SER A CA 1
ATOM 700 C C . SER A 1 86 ? -12.748 36.653 -9.391 1.00 58.59 86 SER A C 1
ATOM 702 O O . SER A 1 86 ? -12.265 37.305 -8.466 1.00 58.59 86 SER A O 1
ATOM 704 N N . ILE A 1 87 ? -13.168 37.219 -10.525 1.00 58.34 87 ILE A N 1
ATOM 705 C CA . ILE A 1 87 ? -13.131 38.673 -10.785 1.00 58.34 87 ILE A CA 1
ATOM 706 C C . ILE A 1 87 ? -13.887 39.444 -9.689 1.00 58.34 87 ILE A C 1
ATOM 708 O O . ILE A 1 87 ? -13.500 40.559 -9.353 1.00 58.34 87 ILE A O 1
ATOM 712 N N . ASP A 1 88 ? -14.882 38.801 -9.074 1.00 61.34 88 ASP A N 1
ATOM 713 C CA . ASP A 1 88 ? -15.703 39.355 -7.995 1.00 61.34 88 ASP A CA 1
ATOM 714 C C . ASP A 1 88 ? -14.939 39.590 -6.675 1.00 61.34 88 ASP A C 1
ATOM 716 O O . ASP A 1 88 ? -15.365 40.417 -5.872 1.00 61.34 88 ASP A O 1
ATOM 720 N N . ASP A 1 89 ? -13.802 38.912 -6.456 1.00 60.12 89 ASP A N 1
ATOM 721 C CA . ASP A 1 89 ? -12.986 39.038 -5.234 1.00 60.12 89 ASP A CA 1
ATOM 722 C C . ASP A 1 89 ? -11.790 40.005 -5.400 1.00 60.12 89 ASP A C 1
ATOM 724 O O . ASP A 1 89 ? -11.031 40.235 -4.449 1.00 60.12 89 ASP A O 1
ATOM 728 N N . LEU A 1 90 ? -11.571 40.578 -6.596 1.00 64.94 90 LEU A N 1
ATOM 729 C CA . LEU A 1 90 ? -10.520 41.579 -6.810 1.00 64.94 90 LEU A CA 1
ATOM 730 C C . LEU A 1 90 ? -11.009 42.973 -6.405 1.00 64.94 90 LEU A C 1
ATOM 732 O O . LEU A 1 90 ? -11.992 43.492 -6.925 1.00 64.94 90 LEU A O 1
ATOM 736 N N . THR A 1 91 ? -10.251 43.637 -5.529 1.00 68.94 91 THR A N 1
ATOM 737 C CA . THR A 1 91 ? -10.410 45.077 -5.315 1.00 68.94 91 THR A CA 1
ATOM 738 C C . THR A 1 91 ? -10.137 45.835 -6.624 1.00 68.94 91 THR A C 1
ATOM 740 O O . THR A 1 91 ? -9.256 45.424 -7.388 1.00 68.94 91 THR A O 1
ATOM 743 N N . PRO A 1 92 ? -10.840 46.952 -6.890 1.00 69.44 92 PRO A N 1
ATOM 744 C CA . PRO A 1 92 ? -10.796 47.652 -8.182 1.00 69.44 92 PRO A CA 1
ATOM 745 C C . PRO A 1 92 ? -9.376 48.042 -8.618 1.00 69.44 92 PRO A C 1
ATOM 747 O O . PRO A 1 92 ? -9.025 47.924 -9.786 1.00 69.44 92 PRO A O 1
ATOM 750 N N . GLU A 1 93 ? -8.517 48.397 -7.665 1.00 71.44 93 GLU A N 1
ATOM 751 C CA . GLU A 1 93 ? -7.112 48.741 -7.906 1.00 71.44 93 GLU A CA 1
ATOM 752 C C . GLU A 1 93 ? -6.282 47.562 -8.451 1.00 71.44 93 GLU A C 1
ATOM 754 O O . GLU A 1 93 ? -5.457 47.721 -9.347 1.00 71.44 93 GLU A O 1
ATOM 759 N N . LYS A 1 94 ? -6.529 46.339 -7.961 1.00 69.12 94 LYS A N 1
ATOM 760 C CA . LYS A 1 94 ? -5.832 45.135 -8.443 1.00 69.12 94 LYS A CA 1
ATOM 761 C C . LYS A 1 94 ? -6.336 44.684 -9.807 1.00 69.12 94 LYS A C 1
ATOM 763 O O . LYS A 1 94 ? -5.577 44.068 -10.551 1.00 69.12 94 LYS A O 1
ATOM 768 N N . LEU A 1 95 ? -7.603 44.965 -10.116 1.00 74.31 95 LEU A N 1
ATOM 769 C CA . LEU A 1 95 ? -8.166 44.719 -11.439 1.00 74.31 95 LEU A CA 1
ATOM 770 C C . LEU A 1 95 ? -7.489 45.625 -12.470 1.00 74.31 95 LEU A C 1
ATOM 772 O O . LEU A 1 95 ? -7.041 45.136 -13.501 1.00 74.31 95 LEU A O 1
ATOM 776 N N . GLN A 1 96 ? -7.344 46.909 -12.144 1.00 74.62 96 GLN A N 1
ATOM 777 C CA . GLN A 1 96 ? -6.736 47.899 -13.027 1.00 74.62 96 GLN A CA 1
ATOM 778 C C . GLN A 1 96 ? -5.264 47.585 -13.320 1.00 74.62 96 GLN A C 1
ATOM 780 O O . GLN A 1 96 ? -4.892 47.478 -14.482 1.00 74.62 96 GLN A O 1
ATOM 785 N N . ASN A 1 97 ? -4.473 47.257 -12.294 1.00 79.81 97 ASN A N 1
ATOM 786 C CA . ASN A 1 97 ? -3.078 46.840 -12.488 1.00 79.81 97 ASN A CA 1
ATOM 787 C C . ASN A 1 97 ? -2.942 45.589 -13.376 1.00 79.81 97 ASN A C 1
ATOM 789 O O . ASN A 1 97 ? -2.015 45.494 -14.175 1.00 79.81 97 ASN A O 1
ATOM 793 N N . LYS A 1 98 ? -3.873 44.629 -13.269 1.00 76.94 98 LYS A N 1
ATOM 794 C CA . LYS A 1 98 ? -3.903 43.461 -14.163 1.00 76.94 98 LYS A CA 1
ATOM 795 C C . LYS A 1 98 ? -4.290 43.822 -15.595 1.00 76.94 98 LYS A C 1
ATOM 797 O O . LYS A 1 98 ? -3.798 43.184 -16.520 1.00 76.94 98 LYS A O 1
ATOM 802 N N . MET A 1 99 ? -5.196 44.781 -15.783 1.00 77.62 99 MET A N 1
ATOM 803 C CA . MET A 1 99 ? -5.577 45.254 -17.117 1.00 77.62 99 MET A CA 1
ATOM 804 C C . MET A 1 99 ? -4.402 45.951 -17.802 1.00 77.62 99 MET A C 1
ATOM 806 O O . MET A 1 99 ? -4.145 45.675 -18.971 1.00 77.62 99 MET A O 1
ATOM 810 N N . ASP A 1 100 ? -3.656 46.770 -17.064 1.00 79.94 100 ASP A N 1
ATOM 811 C CA . ASP A 1 100 ? -2.473 47.460 -17.581 1.00 79.94 100 ASP A CA 1
ATOM 812 C C . ASP A 1 100 ? -1.359 46.460 -17.938 1.00 79.94 100 ASP A C 1
ATOM 814 O O . ASP A 1 100 ? -0.819 46.500 -19.041 1.00 79.94 100 ASP A O 1
ATOM 818 N N . GLU A 1 101 ? -1.104 45.463 -17.083 1.00 79.75 101 GLU A N 1
ATOM 819 C CA . GLU A 1 101 ? -0.156 44.375 -17.375 1.00 79.75 101 GLU A CA 1
ATOM 820 C C . GLU A 1 101 ? -0.563 43.562 -18.622 1.00 79.75 101 GLU A C 1
ATOM 822 O O . GLU A 1 101 ? 0.287 43.135 -19.408 1.00 79.75 101 GLU A O 1
ATOM 827 N N . MET A 1 102 ? -1.863 43.338 -18.842 1.00 76.38 102 MET A N 1
ATOM 828 C CA . MET A 1 102 ? -2.351 42.669 -20.053 1.00 76.38 102 MET A CA 1
ATOM 829 C C . MET A 1 102 ? -2.141 43.517 -21.311 1.00 76.38 102 MET A C 1
ATOM 831 O O . MET A 1 102 ? -1.795 42.961 -22.352 1.00 76.38 102 MET A O 1
ATOM 835 N N . LEU A 1 103 ? -2.332 44.836 -21.225 1.00 78.25 103 LEU A N 1
ATOM 836 C CA . LEU A 1 103 ? -2.112 45.757 -22.341 1.00 78.25 103 LEU A CA 1
ATOM 837 C C . LEU A 1 103 ? -0.633 45.827 -22.729 1.00 78.25 103 LEU A C 1
ATOM 839 O O . LEU A 1 103 ? -0.315 45.709 -23.913 1.00 78.25 103 LEU A O 1
ATOM 843 N N . ASP A 1 104 ? 0.265 45.923 -21.749 1.00 78.38 104 ASP A N 1
ATOM 844 C CA . ASP A 1 104 ? 1.712 45.956 -21.989 1.00 78.38 104 ASP A CA 1
ATOM 845 C C . ASP A 1 104 ? 2.211 44.661 -22.645 1.00 78.38 104 ASP A C 1
ATOM 847 O O . ASP A 1 104 ? 2.965 44.690 -23.619 1.00 78.38 104 ASP A O 1
ATOM 851 N N . ASN A 1 105 ? 1.734 43.505 -22.175 1.00 71.50 105 ASN A N 1
ATOM 852 C CA . ASN A 1 105 ? 2.099 42.213 -22.758 1.00 71.50 105 ASN A CA 1
ATOM 853 C C . ASN A 1 105 ? 1.556 42.022 -24.186 1.00 71.50 105 ASN A C 1
ATOM 855 O O . ASN A 1 105 ? 2.174 41.316 -24.982 1.00 71.50 105 ASN A O 1
ATOM 859 N N . HIS A 1 106 ? 0.420 42.641 -24.521 1.00 65.56 106 HIS A N 1
ATOM 860 C CA . HIS A 1 106 ? -0.178 42.566 -25.857 1.00 65.56 106 HIS A CA 1
ATOM 861 C C . HIS A 1 106 ? 0.425 43.582 -26.843 1.00 65.56 106 HIS A C 1
ATOM 863 O O . HIS A 1 106 ? 0.318 43.387 -28.051 1.00 65.56 106 HIS A O 1
ATOM 869 N N . ALA A 1 107 ? 1.058 44.646 -26.341 1.00 62.41 107 ALA A N 1
ATOM 870 C CA . ALA A 1 107 ? 1.841 45.596 -27.132 1.00 62.41 107 ALA A CA 1
ATOM 871 C C . ALA A 1 107 ? 3.257 45.080 -27.462 1.00 62.41 107 ALA A C 1
ATOM 873 O O . ALA A 1 107 ? 3.903 45.593 -28.374 1.00 62.41 107 ALA A O 1
ATOM 874 N N . ALA A 1 108 ? 3.743 44.078 -26.720 1.00 57.91 108 ALA A N 1
ATOM 875 C CA . ALA A 1 108 ? 5.038 43.427 -26.930 1.00 57.91 108 ALA A CA 1
ATOM 876 C C . ALA A 1 108 ? 5.002 42.249 -27.933 1.00 57.91 108 ALA A C 1
ATOM 878 O O . ALA A 1 108 ? 6.037 41.616 -28.160 1.00 57.91 108 ALA A O 1
ATOM 879 N N . TRP A 1 109 ? 3.834 41.957 -28.514 1.00 49.28 109 TRP A N 1
ATOM 880 C CA . TRP A 1 109 ? 3.619 41.022 -29.628 1.00 49.28 109 TRP A CA 1
ATOM 881 C C . TRP A 1 109 ? 3.428 41.786 -30.939 1.00 49.28 109 TRP A C 1
ATOM 883 O O . TRP A 1 109 ? 3.961 41.314 -31.969 1.00 49.28 109 TRP A O 1
#

Secondary structure (DSSP, 8-state):
--HHHHHHHHH-TTT-HHHHHHHHHHHHHHHHHT---HHHHHHHHHHHHHHHHHTT-HHHHHHHHHHHHHHTT-S--------TT-GGGS-HHHHHHHHHHHHHHHH--

Sequence (109 aa):
KSAYQRAYELTNPKICPHVVNEISKYKTEYAEKFKVTHQNHITQLGKLRDYAIKKDMPGVAVNAEVWRGKAMGYYVEKHMNVNKNSIDDLTPEKLQNKMDEML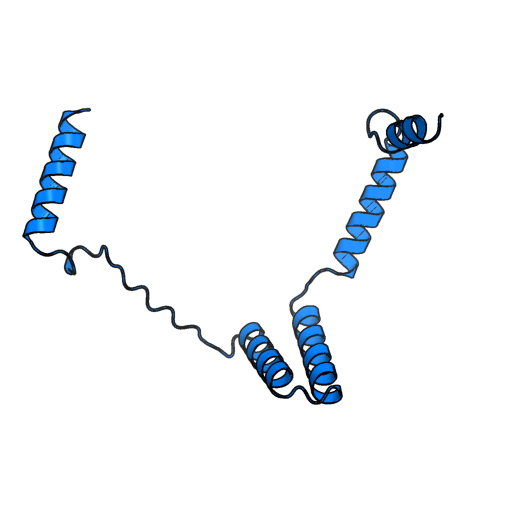DNHAAW

Mean predicted aligned error: 12.38 Å

Radius of gyration: 28.56 Å; Cα contacts (8 Å, |Δi|>4): 46; chains: 1; bounding box: 56×64×51 Å

Foldseek 3Di:
DCVVVVVCQCCDCVRNVPSVVVVVVVVVVVCVVPPDDLVVLLVVLCVQLVVCVVVVNNVSNVVSVVVSCVSVVVDDDDDDPPPCPDPVNDDPVRVVVVVVVVVVVVVVD